Protein AF-M9LV43-F1 (afdb_monomer)

Secondary structure (DSSP, 8-state):
-PPP------PPPPSB-TTSSBPHHHHHHHHHHHHHH-HHHHHH-TT--TTS--TT--PPPP-TT-EE-HHHHHHHHHHHHSSPPPHHHHHHHHHHS-B-TTSPEEHHHHHHHHHHHHHHHHHHHHHHHHHHTB-TTS-B-TTSHHHHTT-------------------------

Solvent-accessible surface area (backbone atoms only — not comparable to full-atom values): 10849 Å² total; per-residue (Å²): 137,82,80,78,81,80,72,81,73,77,74,58,57,60,59,48,43,99,88,67,46,74,16,75,62,39,50,55,42,47,43,38,55,50,44,60,56,15,62,51,38,35,70,76,37,76,84,64,59,53,80,48,67,59,86,81,65,82,73,77,76,74,52,89,83,24,35,33,45,74,71,33,46,21,53,51,28,31,64,61,72,72,39,67,58,54,66,68,61,54,51,49,46,51,74,76,35,48,46,51,99,86,55,27,39,21,57,68,16,53,51,50,52,53,48,56,43,39,74,75,40,47,66,61,49,50,52,40,40,44,61,75,31,32,48,63,72,56,46,69,57,62,69,61,76,80,58,62,77,71,69,67,84,78,80,84,77,85,78,89,80,88,83,83,87,84,84,88,78,83,90,81,85,90,134

pLDDT: mean 78.54, std 21.49, range [35.94, 97.69]

Foldseek 3Di:
DDDDDPPPPPQFDDCADPVLAGDPLNLQLLQLLLCVLFPQNCVVPVVQPSVDLPLPPRRDRDDQSTFADQVSQQVLCCLQVVGGDDVVVLVVLQVPFDADPVSTHGSRRSSVVLSVCCVVPVVSVVSSLVSVQADSHSRRDPDPPVVVVVPDPPPPPDDDDDDDDDDDDDDDDDD

Organism: Pseudozyma antarctica (strain T-34) (NCBI:txid1151754)

Sequence (175 aa):
MSAGDKQHSTVRAALLDDEGDLSLEFEAALVRIFARFSSSYQKRFPDARASGSNASATLARPDAADVWTEAELDAFSTVTNGGALPQESKDEIREFLDTDEEGNLTFSGFCQMYHLQSDNDANETWKDLAQLGFDDSLQYKHQDAQQAESAAPRDEGALASSSQAYKQSGEKGDE

Nearest PDB structures (foldseek):
  5ksz-assembly1_A  TM=7.713E-01  e=4.289E-03  Homo sapiens
  1dtl-assembly1_A  TM=6.409E-01  e=3.360E-01  Gallus gallus
  3fwc-assembly2_E  TM=5.912E-01  e=9.029E-01  Saccharomyces cerevisiae
  2fce-assembly1_A  TM=4.089E-01  e=1.615E+00  Saccharomyces cerevisiae

InterPro domains:
  IPR011992 EF-hand domain pair [SSF47473] (68-120)

Structure (mmCIF, N/CA/C/O backbone):
data_AF-M9LV43-F1
#
_entry.id   AF-M9LV43-F1
#
loop_
_atom_site.group_PDB
_atom_site.id
_atom_site.type_symbol
_atom_site.label_atom_id
_atom_site.label_alt_id
_atom_site.label_comp_id
_atom_site.label_asym_id
_atom_site.label_entity_id
_atom_site.label_seq_id
_atom_site.pdbx_PDB_ins_code
_atom_site.Cartn_x
_atom_site.Cartn_y
_atom_site.Cartn_z
_atom_site.occupancy
_atom_site.B_iso_or_equiv
_atom_site.auth_seq_id
_atom_site.auth_comp_id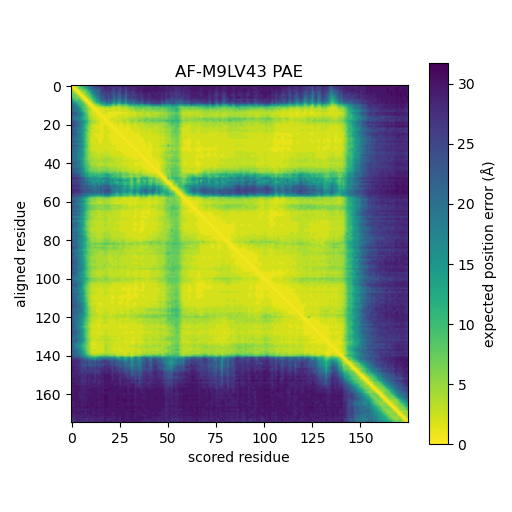
_atom_site.auth_asym_id
_atom_site.auth_atom_id
_atom_site.pdbx_PDB_model_num
ATOM 1 N N . MET A 1 1 ? 36.182 -31.805 -13.710 1.00 41.91 1 MET A N 1
ATOM 2 C CA . MET A 1 1 ? 35.829 -30.401 -14.004 1.00 41.91 1 MET A CA 1
ATOM 3 C C . MET A 1 1 ? 34.314 -30.359 -14.110 1.00 41.91 1 MET A C 1
ATOM 5 O O . MET A 1 1 ? 33.790 -30.636 -15.178 1.00 41.91 1 MET A O 1
ATOM 9 N N . SER A 1 2 ? 33.613 -30.187 -12.987 1.00 47.88 2 SER A N 1
ATOM 10 C CA . SER A 1 2 ? 32.145 -30.152 -12.991 1.00 47.88 2 SER A CA 1
ATOM 11 C C . SER A 1 2 ? 31.686 -28.757 -13.390 1.00 47.88 2 SER A C 1
ATOM 13 O O . SER A 1 2 ? 32.189 -27.767 -12.862 1.00 47.88 2 SER A O 1
ATOM 15 N N . ALA A 1 3 ? 30.804 -28.716 -14.385 1.00 45.56 3 ALA A N 1
ATOM 16 C CA . ALA A 1 3 ? 30.243 -27.514 -14.970 1.00 45.56 3 ALA A CA 1
ATOM 17 C C . ALA A 1 3 ? 29.544 -26.667 -13.901 1.00 45.56 3 ALA A C 1
ATOM 19 O O . ALA A 1 3 ? 28.789 -27.191 -13.086 1.00 45.56 3 ALA A O 1
ATOM 20 N N . GLY A 1 4 ? 29.841 -25.367 -13.915 1.00 41.53 4 GLY A N 1
ATOM 21 C CA . GLY A 1 4 ? 29.228 -24.383 -13.040 1.00 41.53 4 GLY A CA 1
ATOM 22 C C . GLY A 1 4 ? 27.726 -24.302 -13.275 1.00 41.53 4 GLY A C 1
ATOM 23 O O . GLY A 1 4 ? 27.267 -24.118 -14.404 1.00 41.53 4 GLY A O 1
ATOM 24 N N . ASP A 1 5 ? 26.999 -24.439 -12.176 1.00 44.00 5 ASP A N 1
ATOM 25 C CA . ASP A 1 5 ? 25.594 -24.106 -12.024 1.00 44.00 5 ASP A CA 1
ATOM 26 C C . ASP A 1 5 ? 25.392 -22.650 -12.480 1.00 44.00 5 ASP A C 1
ATOM 28 O O . ASP A 1 5 ? 25.869 -21.707 -11.845 1.00 44.00 5 ASP A O 1
ATOM 32 N N . LYS A 1 6 ? 24.755 -22.446 -13.638 1.00 45.00 6 LYS A N 1
ATOM 33 C CA . LYS A 1 6 ? 24.275 -21.121 -14.043 1.00 45.00 6 LYS A CA 1
ATOM 34 C C . LYS A 1 6 ? 23.052 -20.802 -13.191 1.00 45.00 6 LYS A C 1
ATOM 36 O O . LYS A 1 6 ? 21.923 -20.952 -13.651 1.00 45.00 6 LYS A O 1
ATOM 41 N N . GLN A 1 7 ? 23.278 -20.351 -11.963 1.00 43.31 7 GLN A N 1
ATOM 42 C CA . GLN A 1 7 ? 22.247 -19.641 -11.224 1.00 43.31 7 GLN A CA 1
ATOM 43 C C . GLN A 1 7 ? 21.935 -18.363 -12.006 1.00 43.31 7 GLN A C 1
ATOM 45 O O . GLN A 1 7 ? 22.717 -17.413 -12.024 1.00 43.31 7 GLN A O 1
ATOM 50 N N . HIS A 1 8 ? 20.805 -18.358 -12.712 1.00 43.16 8 HIS A N 1
ATOM 51 C CA . HIS A 1 8 ? 20.146 -17.122 -13.104 1.00 43.16 8 HIS A CA 1
ATOM 52 C C . HIS A 1 8 ? 19.713 -16.443 -11.804 1.00 43.16 8 HIS A C 1
ATOM 54 O O . HIS A 1 8 ? 18.621 -16.681 -11.301 1.00 43.16 8 HIS A O 1
ATOM 60 N N . SER A 1 9 ? 20.621 -15.671 -11.210 1.00 50.34 9 SER A N 1
ATOM 61 C CA . SER A 1 9 ? 20.301 -14.793 -10.095 1.00 50.34 9 SER A CA 1
ATOM 62 C C . SER A 1 9 ? 19.450 -13.672 -10.680 1.00 50.34 9 SER A C 1
ATOM 64 O O . SER A 1 9 ? 19.983 -12.691 -11.195 1.00 50.34 9 SER A O 1
ATOM 66 N N . THR A 1 10 ? 18.132 -13.866 -10.715 1.00 60.41 10 THR A N 1
ATOM 67 C CA . THR A 1 10 ? 17.194 -12.791 -11.029 1.00 60.41 10 THR A CA 1
ATOM 68 C C . THR A 1 10 ? 17.432 -11.705 -9.989 1.00 60.41 10 THR A C 1
ATOM 70 O O . THR A 1 10 ? 17.257 -11.931 -8.793 1.00 60.41 10 THR A O 1
ATOM 73 N N . VAL A 1 11 ? 17.945 -10.560 -10.428 1.00 79.69 11 VAL A N 1
ATOM 74 C CA . VAL A 1 11 ? 18.126 -9.404 -9.552 1.00 79.69 11 VAL A CA 1
ATOM 75 C C . VAL A 1 11 ? 16.728 -8.895 -9.228 1.00 79.69 11 VAL A C 1
ATOM 77 O O . VAL A 1 11 ? 15.974 -8.574 -10.147 1.00 79.69 11 VAL A O 1
ATOM 80 N N . ARG A 1 12 ? 16.373 -8.883 -7.941 1.00 87.12 12 ARG A N 1
ATOM 81 C CA . ARG A 1 12 ? 15.119 -8.281 -7.484 1.00 87.12 12 ARG A CA 1
ATOM 82 C C . ARG A 1 12 ? 15.114 -6.796 -7.825 1.00 87.12 12 ARG A C 1
ATOM 84 O O . ARG A 1 12 ? 16.157 -6.148 -7.723 1.00 87.12 12 ARG A O 1
ATOM 91 N N . ALA A 1 13 ? 13.955 -6.274 -8.212 1.00 89.19 13 ALA A N 1
ATOM 92 C CA . ALA A 1 13 ? 13.763 -4.840 -8.372 1.00 89.19 13 ALA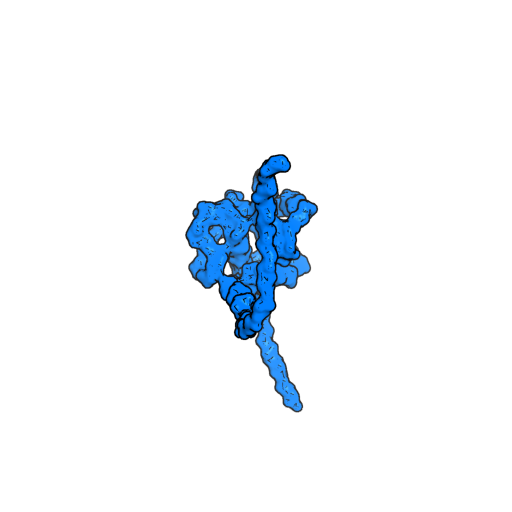 A CA 1
ATOM 93 C C . ALA A 1 13 ? 14.127 -4.108 -7.069 1.00 89.19 13 ALA A C 1
ATOM 95 O O . ALA A 1 13 ? 14.083 -4.675 -5.976 1.00 89.19 13 ALA A O 1
ATOM 96 N N . ALA A 1 14 ? 14.521 -2.846 -7.168 1.00 91.62 14 ALA A N 1
ATOM 97 C CA . ALA A 1 14 ? 14.818 -2.064 -5.980 1.00 91.62 14 ALA A CA 1
ATOM 98 C C . ALA A 1 14 ? 13.501 -1.643 -5.308 1.00 91.62 14 ALA A C 1
ATOM 100 O O . ALA A 1 14 ? 12.606 -1.127 -5.978 1.00 91.62 14 ALA A O 1
ATOM 101 N N . LEU A 1 15 ? 13.361 -1.880 -4.000 1.00 93.81 15 LEU A N 1
ATOM 102 C CA . LEU A 1 15 ? 12.225 -1.361 -3.226 1.00 93.81 15 LEU A CA 1
ATOM 103 C C . LEU A 1 15 ? 12.424 0.124 -2.918 1.00 93.81 15 LEU A C 1
ATOM 105 O O . LEU A 1 15 ? 11.498 0.916 -3.067 1.00 93.81 15 LEU A O 1
ATOM 109 N N . LEU A 1 16 ? 13.651 0.487 -2.545 1.00 95.00 16 LEU A N 1
ATOM 110 C CA . LEU A 1 16 ? 14.075 1.860 -2.313 1.00 95.00 16 LEU A CA 1
ATOM 111 C C . LEU A 1 16 ? 15.068 2.287 -3.398 1.00 95.00 16 LEU A C 1
ATOM 113 O O . LEU A 1 16 ? 15.808 1.445 -3.914 1.00 95.00 16 LEU A O 1
ATOM 117 N N . ASP A 1 17 ? 15.062 3.561 -3.764 1.00 92.69 17 ASP A N 1
ATOM 118 C CA . ASP A 1 17 ? 16.024 4.148 -4.692 1.00 92.69 17 ASP A CA 1
ATOM 119 C C . ASP A 1 17 ? 17.355 4.514 -4.004 1.00 92.69 17 ASP A C 1
ATOM 121 O O . ASP A 1 17 ? 17.576 4.228 -2.826 1.00 92.69 17 ASP A O 1
ATOM 125 N N . ASP A 1 18 ? 18.278 5.116 -4.759 1.00 92.12 18 ASP A N 1
ATOM 126 C CA . ASP A 1 18 ? 19.602 5.505 -4.258 1.00 92.12 18 ASP A CA 1
ATOM 127 C C . ASP A 1 18 ? 19.554 6.608 -3.177 1.00 92.12 18 ASP A C 1
ATOM 129 O O . ASP A 1 18 ? 20.542 6.811 -2.467 1.00 92.12 18 ASP A O 1
ATOM 133 N N . GLU A 1 19 ? 18.433 7.324 -3.050 1.00 92.44 19 GLU A N 1
ATOM 134 C CA . GLU A 1 19 ? 18.194 8.350 -2.027 1.00 92.44 19 GLU A CA 1
ATOM 135 C C . GLU A 1 19 ? 17.526 7.757 -0.773 1.00 92.44 19 GLU A C 1
ATOM 137 O O . GLU A 1 19 ? 17.499 8.396 0.281 1.00 92.44 19 GLU A O 1
ATOM 142 N N . GLY A 1 20 ? 17.080 6.499 -0.857 1.00 90.06 20 GLY A N 1
ATOM 143 C CA . GLY A 1 20 ? 16.360 5.793 0.193 1.00 90.06 20 GLY A CA 1
ATOM 144 C C . GLY A 1 20 ? 14.850 6.012 0.137 1.00 90.06 20 GLY A C 1
ATOM 145 O O . GLY A 1 20 ? 14.161 5.577 1.054 1.00 90.06 20 GLY A O 1
ATOM 146 N N . ASP A 1 21 ? 14.322 6.654 -0.906 1.00 93.69 21 ASP A N 1
ATOM 147 C CA . ASP A 1 21 ? 12.887 6.839 -1.129 1.00 93.69 21 ASP A CA 1
ATOM 148 C C . ASP A 1 21 ? 12.274 5.619 -1.833 1.00 93.69 21 ASP A C 1
ATOM 150 O O . ASP A 1 21 ? 12.979 4.764 -2.365 1.00 93.69 21 ASP A O 1
ATOM 154 N N . LEU A 1 22 ? 10.942 5.490 -1.835 1.00 93.25 22 LEU A N 1
ATOM 155 C CA . LEU A 1 22 ? 10.269 4.395 -2.548 1.00 93.25 22 LEU A CA 1
ATOM 156 C C . LEU A 1 22 ? 10.570 4.466 -4.050 1.00 93.25 22 LEU A C 1
ATOM 158 O O . LEU A 1 22 ? 10.329 5.488 -4.693 1.00 93.25 22 LEU A O 1
ATOM 162 N N . SER A 1 23 ? 11.001 3.350 -4.637 1.00 94.00 23 SER A N 1
ATOM 163 C CA . SER A 1 23 ? 11.193 3.290 -6.084 1.00 94.00 23 SER A CA 1
ATOM 164 C C . SER A 1 23 ? 9.858 3.459 -6.821 1.00 94.00 23 SER A C 1
ATOM 166 O O . SER A 1 23 ? 8.799 3.046 -6.341 1.00 94.00 23 SER A O 1
ATOM 168 N N . LEU A 1 24 ? 9.897 4.015 -8.036 1.00 91.62 24 LEU A N 1
ATOM 169 C CA . LEU A 1 24 ? 8.691 4.217 -8.854 1.00 91.62 24 LEU A CA 1
ATOM 170 C C . LEU A 1 24 ? 7.942 2.905 -9.137 1.00 91.62 24 LEU A C 1
ATOM 172 O O . LEU A 1 24 ? 6.711 2.878 -9.193 1.00 91.62 24 LEU A O 1
ATOM 176 N N . GLU A 1 25 ? 8.681 1.812 -9.328 1.00 92.00 25 GLU A N 1
ATOM 177 C CA . GLU A 1 25 ? 8.104 0.486 -9.552 1.00 92.00 25 GLU A CA 1
ATOM 178 C C . GLU A 1 25 ? 7.419 -0.033 -8.286 1.00 92.00 25 GLU A C 1
ATOM 180 O O . GLU A 1 25 ? 6.339 -0.626 -8.364 1.00 92.00 25 GLU A O 1
ATOM 185 N N . PHE A 1 26 ? 8.009 0.230 -7.116 1.00 94.19 26 PHE A N 1
ATOM 186 C CA . PHE A 1 26 ? 7.437 -0.188 -5.848 1.00 94.19 26 PHE A CA 1
ATOM 187 C C . PHE A 1 26 ? 6.218 0.654 -5.474 1.00 94.19 26 PHE A C 1
ATOM 189 O O . PHE A 1 26 ? 5.184 0.076 -5.148 1.00 94.19 26 PHE A O 1
ATOM 196 N N . GLU A 1 27 ? 6.252 1.981 -5.639 1.00 94.38 27 GLU A N 1
ATOM 197 C CA . GLU A 1 27 ? 5.065 2.827 -5.443 1.00 94.38 27 GLU A CA 1
ATOM 198 C C . GLU A 1 27 ? 3.911 2.371 -6.355 1.00 94.38 27 GLU A C 1
ATOM 200 O O . GLU A 1 27 ? 2.771 2.253 -5.904 1.00 94.38 27 GLU A O 1
ATOM 205 N N . ALA A 1 28 ? 4.184 2.018 -7.617 1.00 92.31 28 ALA A N 1
ATOM 206 C CA . ALA A 1 28 ? 3.163 1.485 -8.521 1.00 92.31 28 ALA A CA 1
ATOM 207 C C . ALA A 1 28 ? 2.576 0.140 -8.043 1.00 92.31 28 ALA A C 1
ATOM 209 O O . ALA A 1 28 ? 1.370 -0.102 -8.188 1.00 92.31 28 ALA A O 1
ATOM 210 N N . ALA A 1 29 ? 3.398 -0.734 -7.454 1.00 93.31 29 ALA A N 1
ATOM 211 C CA . ALA A 1 29 ? 2.926 -1.959 -6.814 1.00 93.31 29 ALA A CA 1
ATOM 212 C C . ALA A 1 29 ? 2.053 -1.650 -5.584 1.00 93.31 29 ALA A C 1
ATOM 214 O O . ALA A 1 29 ? 0.963 -2.216 -5.454 1.00 93.31 29 ALA A O 1
ATOM 215 N N . LEU A 1 30 ? 2.467 -0.697 -4.743 1.00 94.94 30 LEU A N 1
ATOM 216 C CA . LEU A 1 30 ? 1.713 -0.243 -3.574 1.00 94.94 30 LEU A CA 1
ATOM 217 C C . LEU A 1 30 ? 0.364 0.368 -3.959 1.00 94.94 30 LEU A C 1
ATOM 219 O O . LEU A 1 30 ? -0.637 0.036 -3.332 1.00 94.94 30 LEU A O 1
ATOM 223 N N . VAL A 1 31 ? 0.284 1.166 -5.031 1.00 93.94 31 VAL A N 1
ATOM 224 C CA . VAL A 1 31 ? -0.996 1.668 -5.567 1.00 93.94 31 VAL A CA 1
ATOM 225 C C . VAL A 1 31 ? -1.942 0.508 -5.883 1.00 93.94 31 VAL A C 1
ATOM 227 O O . VAL A 1 31 ? -3.121 0.552 -5.528 1.00 93.94 31 VAL A O 1
ATOM 230 N N . ARG A 1 32 ? -1.442 -0.553 -6.530 1.00 92.44 32 ARG A N 1
ATOM 231 C CA . ARG A 1 32 ? -2.260 -1.730 -6.857 1.00 92.44 32 ARG A CA 1
ATOM 232 C C . ARG A 1 32 ? -2.726 -2.470 -5.610 1.00 92.44 32 ARG A C 1
ATOM 234 O O . ARG A 1 32 ? -3.882 -2.891 -5.568 1.00 92.44 32 ARG A O 1
ATOM 241 N N . ILE A 1 33 ? -1.857 -2.631 -4.616 1.00 93.56 33 ILE A N 1
ATOM 242 C CA . ILE A 1 33 ? -2.217 -3.267 -3.345 1.00 93.56 33 ILE A CA 1
ATOM 243 C C . ILE A 1 33 ? -3.276 -2.424 -2.636 1.00 93.56 33 ILE A C 1
ATOM 245 O O . ILE A 1 33 ? -4.337 -2.942 -2.302 1.00 93.56 33 ILE A O 1
ATOM 249 N N . PHE A 1 34 ? -3.050 -1.119 -2.505 1.00 95.12 34 PHE A N 1
ATOM 250 C CA . PHE A 1 34 ? -3.978 -0.196 -1.865 1.00 95.12 34 PHE A CA 1
ATOM 251 C C . PHE A 1 34 ? -5.369 -0.235 -2.511 1.00 95.12 34 PHE A C 1
ATOM 253 O O . PHE A 1 34 ? -6.374 -0.465 -1.835 1.00 95.12 34 PHE A O 1
ATOM 260 N N . ALA A 1 35 ? -5.421 -0.112 -3.839 1.00 93.12 35 ALA A N 1
ATOM 261 C CA . ALA A 1 35 ? -6.651 -0.171 -4.626 1.00 93.12 35 ALA A CA 1
ATOM 262 C C . ALA A 1 35 ? -7.398 -1.513 -4.501 1.00 93.12 35 ALA A C 1
ATOM 264 O O . ALA A 1 35 ? -8.623 -1.568 -4.634 1.00 93.12 35 ALA A O 1
ATOM 265 N N . ARG A 1 36 ? -6.679 -2.616 -4.255 1.00 91.44 36 ARG A N 1
ATOM 266 C CA . ARG A 1 36 ? -7.276 -3.950 -4.109 1.00 91.44 36 ARG A CA 1
ATOM 267 C C . ARG A 1 36 ? -8.124 -4.080 -2.845 1.00 91.44 36 ARG A C 1
ATOM 269 O O . ARG A 1 36 ? -9.096 -4.830 -2.880 1.00 91.44 36 ARG A O 1
ATOM 276 N N . PHE A 1 37 ? -7.774 -3.386 -1.768 1.00 93.44 37 PHE A N 1
ATOM 277 C CA . PHE A 1 37 ? -8.483 -3.499 -0.489 1.00 93.44 37 PHE A CA 1
ATOM 278 C C . PHE A 1 37 ? -9.322 -2.263 -0.150 1.00 93.44 37 PHE A C 1
ATOM 280 O O . PHE A 1 37 ? -10.304 -2.403 0.565 1.00 93.44 37 PHE A O 1
ATOM 287 N N . SER A 1 38 ? -8.999 -1.086 -0.694 1.00 94.94 38 SER A N 1
ATOM 288 C CA . SER A 1 38 ? -9.734 0.151 -0.407 1.00 94.94 38 SER A CA 1
ATOM 289 C C . SER A 1 38 ? -11.091 0.194 -1.119 1.00 94.94 38 SER A C 1
ATOM 291 O O . SER A 1 38 ? -11.181 0.366 -2.339 1.00 94.94 38 SER A O 1
ATOM 293 N N . SER A 1 39 ? -12.172 0.099 -0.351 1.00 93.75 39 SER A N 1
ATOM 294 C CA . SER A 1 39 ? -13.548 0.209 -0.841 1.00 93.75 39 SER A CA 1
ATOM 295 C C . SER A 1 39 ? -13.863 1.621 -1.336 1.00 93.75 39 SER A C 1
ATOM 297 O O . SER A 1 39 ? -14.615 1.784 -2.299 1.00 93.75 39 SER A O 1
ATOM 299 N N . SER A 1 40 ? -13.287 2.652 -0.706 1.00 93.31 40 SER A N 1
ATOM 300 C CA . SER A 1 40 ? -13.406 4.050 -1.144 1.00 93.31 40 SER A CA 1
ATOM 301 C C . SER A 1 40 ? -12.788 4.241 -2.531 1.00 93.31 40 SER A C 1
ATOM 303 O O . SER A 1 40 ? -13.474 4.741 -3.431 1.00 93.31 40 SER A O 1
ATOM 305 N N . TYR A 1 41 ? -11.586 3.699 -2.756 1.00 93.19 41 TYR A N 1
ATOM 306 C CA . TYR A 1 41 ? -10.957 3.687 -4.077 1.00 93.19 41 TYR A CA 1
ATOM 307 C C . TYR A 1 41 ? -11.804 2.937 -5.111 1.00 93.19 41 TYR A C 1
ATOM 309 O O . TYR A 1 41 ? -12.081 3.457 -6.192 1.00 93.19 41 TYR A O 1
ATOM 317 N N . GLN A 1 42 ? -12.268 1.726 -4.790 1.00 91.25 42 GLN A N 1
ATOM 318 C CA . GLN A 1 42 ? -13.073 0.905 -5.707 1.00 91.25 42 GLN A CA 1
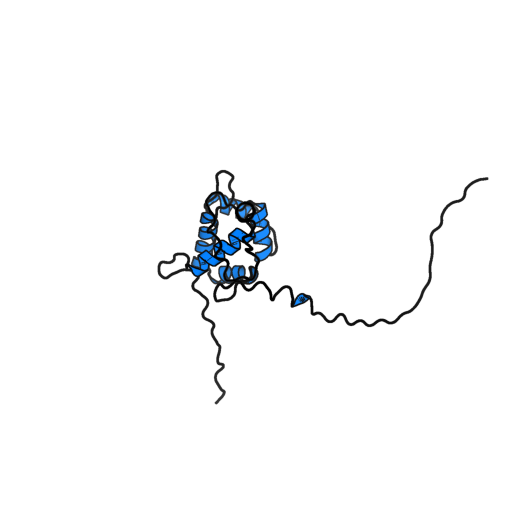ATOM 319 C C . GLN A 1 42 ? -14.394 1.570 -6.086 1.00 91.25 42 GLN A C 1
ATOM 321 O O . GLN A 1 42 ? -14.841 1.477 -7.228 1.00 91.25 42 GLN A O 1
ATOM 326 N N . LYS A 1 43 ? -15.020 2.280 -5.145 1.00 91.69 43 LYS A N 1
ATOM 327 C CA . LYS A 1 43 ? -16.234 3.054 -5.407 1.00 91.69 43 LYS A CA 1
ATOM 328 C C . LYS A 1 43 ? -15.972 4.205 -6.378 1.00 91.69 43 LYS A C 1
ATOM 330 O O . LYS A 1 43 ? -16.840 4.526 -7.189 1.00 91.69 43 LYS A O 1
ATOM 335 N N . ARG A 1 44 ? -14.799 4.831 -6.286 1.00 89.94 44 ARG A N 1
ATOM 336 C CA . ARG A 1 44 ? -14.383 5.945 -7.145 1.00 89.94 44 ARG A CA 1
ATOM 337 C C . ARG A 1 44 ? -13.933 5.477 -8.529 1.00 89.94 44 ARG A C 1
ATOM 339 O O . ARG A 1 44 ? -14.215 6.150 -9.518 1.00 89.94 44 ARG A O 1
ATOM 346 N N . PHE A 1 45 ? -13.310 4.303 -8.600 1.00 87.31 45 PHE A N 1
ATOM 347 C CA . PHE A 1 45 ? -12.830 3.673 -9.828 1.00 87.31 45 PHE A CA 1
ATOM 348 C C . PHE A 1 45 ? -13.400 2.253 -10.005 1.00 87.31 45 PHE A C 1
ATOM 350 O O . PHE A 1 45 ? -12.653 1.275 -9.944 1.00 87.31 45 PHE A O 1
ATOM 357 N N . PRO A 1 46 ? -14.707 2.103 -10.280 1.00 79.88 46 PRO A N 1
ATOM 358 C CA . PRO A 1 46 ? -15.350 0.787 -10.382 1.00 79.88 46 PRO A CA 1
ATOM 359 C C . PRO A 1 46 ? -14.798 -0.081 -11.526 1.00 79.88 46 PRO A C 1
ATOM 361 O O . PRO A 1 46 ? -14.835 -1.308 -11.450 1.00 79.88 46 PRO A O 1
ATOM 364 N N . ASP A 1 47 ? -14.252 0.541 -12.574 1.00 74.75 47 ASP A N 1
ATOM 365 C CA . ASP A 1 47 ? -13.636 -0.146 -13.715 1.00 74.75 47 ASP A CA 1
ATOM 366 C C . ASP A 1 47 ? -12.145 -0.478 -13.502 1.00 74.75 47 ASP A C 1
ATOM 368 O O . ASP A 1 47 ? -11.545 -1.218 -14.290 1.00 74.75 47 ASP A O 1
ATOM 372 N N . ALA A 1 48 ? -11.522 0.044 -12.437 1.00 70.00 48 ALA A N 1
ATOM 373 C CA . ALA A 1 48 ? -10.125 -0.219 -12.118 1.00 70.00 48 ALA A CA 1
ATOM 374 C C . ALA A 1 48 ? -9.983 -1.615 -11.502 1.00 70.00 48 ALA A C 1
ATOM 376 O O . ALA A 1 48 ? -10.073 -1.823 -10.294 1.00 70.00 48 ALA A O 1
ATOM 377 N N . ARG A 1 49 ? -9.742 -2.616 -12.353 1.00 66.56 49 ARG A N 1
ATOM 378 C CA . ARG A 1 49 ? -9.513 -3.997 -11.910 1.00 66.56 49 ARG A CA 1
ATOM 379 C C . ARG A 1 49 ? -8.116 -4.140 -11.302 1.00 66.56 49 ARG A C 1
ATOM 381 O O . ARG A 1 49 ? -7.211 -4.650 -11.957 1.00 66.56 49 ARG A O 1
ATOM 388 N N . ALA A 1 50 ? -7.956 -3.754 -10.035 1.00 62.78 50 ALA A N 1
ATOM 389 C CA . ALA A 1 50 ? -6.717 -3.958 -9.277 1.00 62.78 50 ALA A CA 1
ATOM 390 C C . ALA A 1 50 ? -6.317 -5.448 -9.171 1.00 62.78 50 ALA A C 1
ATOM 392 O O . ALA A 1 50 ? -5.136 -5.762 -9.050 1.00 62.78 50 ALA A O 1
ATOM 393 N N . SER A 1 51 ? -7.286 -6.366 -9.294 1.00 61.50 51 SER A N 1
ATOM 394 C CA . SER A 1 51 ? -7.080 -7.827 -9.300 1.00 61.50 51 SER A CA 1
ATOM 395 C C . SER A 1 51 ? -6.917 -8.449 -10.697 1.00 61.50 51 SER A C 1
ATOM 397 O O . SER A 1 51 ? -6.827 -9.667 -10.817 1.00 61.50 51 SER A O 1
ATOM 399 N N . GLY A 1 52 ? -6.957 -7.658 -11.776 1.00 57.69 52 GLY A N 1
ATOM 400 C CA . GLY A 1 52 ? -6.876 -8.168 -13.148 1.00 57.69 52 GLY A CA 1
ATOM 401 C C . GLY A 1 52 ? -5.442 -8.241 -13.678 1.00 57.69 52 GLY A C 1
ATOM 402 O O . GLY A 1 52 ? -4.658 -7.321 -13.482 1.00 57.69 52 GLY A O 1
ATOM 403 N N . SER A 1 53 ? -5.123 -9.288 -14.444 1.00 52.72 53 SER A N 1
ATOM 404 C CA . SER A 1 53 ? -3.805 -9.524 -15.067 1.00 52.72 53 SER A CA 1
ATOM 405 C C . SER A 1 53 ? -3.454 -8.558 -16.216 1.00 52.72 53 SER A C 1
ATOM 407 O O . SER A 1 53 ? -2.449 -8.746 -16.899 1.00 52.72 53 SER A O 1
ATOM 409 N N . ASN A 1 54 ? -4.263 -7.519 -16.463 1.00 52.47 54 ASN A N 1
ATOM 410 C CA . ASN A 1 54 ? -3.928 -6.489 -17.444 1.00 52.47 54 ASN A CA 1
ATOM 411 C C . ASN A 1 54 ? -2.834 -5.584 -16.865 1.00 52.47 54 ASN A C 1
ATOM 413 O O . ASN A 1 54 ? -3.110 -4.551 -16.258 1.00 52.47 54 ASN A O 1
ATOM 417 N N . ALA A 1 55 ? -1.582 -5.974 -17.118 1.00 48.34 55 ALA A N 1
ATOM 418 C CA . ALA A 1 55 ? -0.361 -5.238 -16.787 1.00 48.34 55 ALA A CA 1
ATOM 419 C C . ALA A 1 55 ? -0.360 -3.773 -17.279 1.00 48.34 55 ALA A C 1
ATOM 421 O O . ALA A 1 55 ? 0.413 -2.961 -16.787 1.00 48.34 55 ALA A O 1
ATOM 422 N N . SER A 1 56 ? -1.256 -3.425 -18.210 1.00 41.66 56 SER A N 1
ATOM 423 C CA . SER A 1 56 ? -1.371 -2.102 -18.834 1.00 41.66 56 SER A CA 1
ATOM 424 C C . SER A 1 56 ? -2.511 -1.227 -18.288 1.00 41.66 56 SER A C 1
ATOM 426 O O . SER A 1 56 ? -2.837 -0.211 -18.901 1.00 41.66 56 SER A O 1
ATOM 428 N N . ALA A 1 57 ? -3.156 -1.594 -17.180 1.00 54.88 57 ALA A N 1
ATOM 429 C CA . ALA A 1 57 ? -4.013 -0.652 -16.467 1.00 54.88 57 ALA A CA 1
ATOM 430 C C . ALA A 1 57 ? -3.139 0.142 -15.490 1.00 54.88 57 ALA A C 1
ATOM 432 O O . ALA A 1 57 ? -2.884 -0.310 -14.373 1.00 54.88 57 ALA A O 1
ATOM 433 N N . THR A 1 58 ? -2.640 1.300 -15.927 1.00 69.56 58 THR A N 1
ATOM 434 C CA . THR A 1 58 ? -2.079 2.302 -15.015 1.00 69.56 58 THR A CA 1
ATOM 435 C C . THR A 1 58 ? -3.196 2.709 -14.062 1.00 69.56 58 THR A C 1
ATOM 437 O O . THR A 1 58 ? -4.159 3.359 -14.468 1.00 69.56 58 THR A O 1
ATOM 440 N N . LEU A 1 59 ? -3.113 2.251 -12.817 1.00 84.44 59 LEU A N 1
ATOM 441 C CA . LEU A 1 59 ? -4.060 2.637 -11.783 1.00 84.44 59 LEU A CA 1
ATOM 442 C C . LEU A 1 59 ? -3.809 4.099 -11.420 1.00 84.44 59 LEU A C 1
ATOM 444 O O . LEU A 1 59 ? -2.662 4.535 -11.324 1.00 84.44 59 LEU A O 1
ATOM 448 N N . ALA A 1 60 ? -4.886 4.858 -11.234 1.00 89.62 60 ALA A N 1
ATOM 449 C CA . ALA A 1 60 ? -4.767 6.204 -10.704 1.00 89.62 60 ALA A CA 1
ATOM 450 C C . ALA A 1 60 ? -4.211 6.123 -9.280 1.00 89.62 60 ALA A C 1
ATOM 452 O O . ALA A 1 60 ? -4.615 5.250 -8.507 1.00 89.62 60 ALA A O 1
ATOM 453 N N . ARG A 1 61 ? -3.300 7.031 -8.933 1.00 91.94 61 ARG A N 1
ATOM 454 C CA . ARG A 1 61 ? -2.810 7.148 -7.560 1.00 91.94 61 ARG A CA 1
ATOM 455 C C . ARG A 1 61 ? -3.995 7.464 -6.628 1.00 91.94 61 ARG A C 1
ATOM 457 O O . ARG A 1 61 ? -4.790 8.339 -6.987 1.00 91.94 61 ARG A O 1
ATOM 464 N N . PRO A 1 62 ? -4.138 6.780 -5.479 1.00 93.75 62 PRO A N 1
ATOM 465 C CA . PRO A 1 62 ? -5.170 7.108 -4.504 1.00 93.75 62 PRO A CA 1
ATOM 466 C C . PRO A 1 62 ? -5.011 8.551 -4.006 1.00 93.75 62 PRO A C 1
ATOM 468 O O . PRO A 1 62 ? -3.888 9.059 -3.915 1.00 93.75 62 PRO A O 1
ATOM 471 N N . ASP A 1 63 ? -6.127 9.219 -3.721 1.00 92.25 63 ASP A N 1
ATOM 472 C CA . ASP A 1 63 ? -6.117 10.545 -3.094 1.00 92.25 63 ASP A CA 1
ATOM 473 C C . ASP A 1 63 ? -6.420 10.461 -1.594 1.00 92.25 63 ASP A C 1
ATOM 475 O O . ASP A 1 63 ? -6.630 9.376 -1.063 1.00 92.25 63 ASP A O 1
ATOM 479 N N . ALA A 1 64 ? -6.413 11.601 -0.901 1.00 89.12 64 ALA A N 1
ATOM 480 C CA . ALA A 1 64 ? -6.604 11.665 0.547 1.00 89.12 64 ALA A CA 1
ATOM 481 C C . ALA A 1 64 ? -7.959 11.111 1.038 1.00 89.12 64 ALA A C 1
ATOM 483 O O . ALA A 1 64 ? -8.069 10.748 2.202 1.00 89.12 64 ALA A O 1
ATOM 484 N N . ALA A 1 65 ? -8.980 11.042 0.180 1.00 91.50 65 ALA A N 1
ATOM 485 C CA . ALA A 1 65 ? -10.275 10.440 0.492 1.00 91.50 65 ALA A CA 1
ATOM 486 C C . ALA A 1 65 ? -10.294 8.908 0.333 1.00 91.50 65 ALA A C 1
ATOM 488 O O . ALA A 1 65 ? -11.256 8.263 0.758 1.00 91.50 65 ALA A O 1
ATOM 489 N N . ASP A 1 66 ? -9.273 8.320 -0.298 1.00 95.56 66 ASP A N 1
ATOM 490 C CA . ASP A 1 66 ? -9.132 6.873 -0.376 1.00 95.56 66 ASP A CA 1
ATOM 491 C C . ASP A 1 66 ? -8.320 6.385 0.828 1.00 95.56 66 ASP A C 1
ATOM 493 O O . ASP A 1 66 ? -7.145 6.716 1.003 1.00 95.56 66 ASP A O 1
ATOM 497 N N . VAL A 1 67 ? -8.965 5.572 1.654 1.00 96.75 67 VAL A N 1
ATOM 498 C CA . VAL A 1 67 ? -8.440 5.102 2.940 1.00 96.75 67 VAL A CA 1
ATOM 499 C C . VAL A 1 67 ? -8.665 3.603 3.104 1.00 96.75 67 VAL A C 1
ATOM 501 O O . VAL A 1 67 ? -9.465 3.003 2.374 1.00 96.75 67 VAL A O 1
ATOM 504 N N . TRP A 1 68 ? -7.947 3.012 4.055 1.00 97.12 68 TRP A N 1
ATOM 505 C CA . TRP A 1 68 ? -8.183 1.681 4.598 1.00 97.12 68 TRP A CA 1
ATOM 506 C C . TRP A 1 68 ? -8.745 1.782 6.013 1.00 97.12 68 TRP A C 1
ATOM 508 O O . TRP A 1 68 ? -8.091 2.251 6.943 1.00 97.12 68 TRP A O 1
ATOM 518 N N . THR A 1 69 ? -9.960 1.288 6.167 1.00 96.56 69 THR A N 1
ATOM 519 C CA . THR A 1 69 ? -10.618 1.040 7.447 1.00 96.56 69 THR A CA 1
ATOM 520 C C . THR A 1 69 ? -9.981 -0.143 8.179 1.00 96.56 69 THR A C 1
ATOM 522 O O . THR A 1 69 ? -9.252 -0.947 7.595 1.00 96.56 69 THR A O 1
ATOM 525 N N . GLU A 1 70 ? -10.316 -0.325 9.459 1.00 95.62 70 GLU A N 1
ATOM 526 C CA . GLU A 1 70 ? -9.852 -1.486 10.238 1.00 95.62 70 GLU A CA 1
ATOM 527 C C . GLU A 1 70 ? -10.219 -2.827 9.590 1.00 95.62 70 GLU A C 1
ATOM 529 O O . GLU A 1 70 ? -9.423 -3.762 9.622 1.00 95.62 70 GLU A O 1
ATOM 534 N N . ALA A 1 71 ? -11.396 -2.918 8.965 1.00 96.00 71 ALA A N 1
ATOM 535 C CA . ALA A 1 71 ? -11.832 -4.132 8.280 1.00 96.00 71 ALA A CA 1
ATOM 536 C C . ALA A 1 71 ? -10.983 -4.435 7.032 1.00 96.00 71 ALA A C 1
ATOM 538 O O . ALA A 1 71 ? -10.756 -5.596 6.692 1.00 96.00 71 ALA A O 1
ATOM 539 N N . GLU A 1 72 ? -10.501 -3.400 6.348 1.00 96.12 72 GLU A N 1
ATOM 540 C CA . GLU A 1 72 ? -9.652 -3.536 5.161 1.00 96.12 72 GLU A CA 1
ATOM 541 C C . GLU A 1 72 ? -8.209 -3.863 5.554 1.00 96.12 72 GLU A C 1
ATOM 543 O O . GLU A 1 72 ? -7.585 -4.708 4.911 1.00 96.12 72 GLU A O 1
ATOM 548 N N . LEU A 1 73 ? -7.724 -3.301 6.668 1.00 95.12 73 LEU A N 1
ATOM 549 C CA . LEU A 1 73 ? -6.474 -3.716 7.312 1.00 95.12 73 LEU A CA 1
ATOM 550 C C . LEU A 1 73 ? -6.511 -5.194 7.720 1.00 95.12 73 LEU A C 1
ATOM 552 O O . LEU A 1 73 ? -5.554 -5.925 7.470 1.00 95.12 73 LEU A O 1
ATOM 556 N N . ASP A 1 74 ? -7.625 -5.662 8.287 1.00 95.25 74 ASP A N 1
ATOM 557 C CA . ASP A 1 74 ? -7.809 -7.076 8.631 1.00 95.25 74 ASP A CA 1
ATOM 558 C C . ASP A 1 74 ? -7.814 -7.975 7.394 1.00 95.25 74 ASP A C 1
ATOM 560 O O . ASP A 1 74 ? -7.205 -9.048 7.401 1.00 95.25 74 ASP A O 1
ATOM 564 N N . ALA A 1 75 ? -8.474 -7.543 6.317 1.00 94.12 75 ALA A N 1
ATOM 565 C CA . ALA A 1 75 ? -8.491 -8.276 5.056 1.00 94.12 75 ALA A CA 1
ATOM 566 C C . ALA A 1 75 ? -7.088 -8.366 4.436 1.00 94.12 75 ALA A C 1
ATOM 568 O O . ALA A 1 75 ? -6.698 -9.433 3.961 1.00 94.12 75 ALA A O 1
ATOM 569 N N . PHE A 1 76 ? -6.321 -7.274 4.476 1.00 93.31 76 PHE A N 1
ATOM 570 C CA . PHE A 1 76 ? -4.927 -7.250 4.044 1.00 93.31 76 PHE A CA 1
ATOM 571 C C . PHE A 1 76 ? -4.060 -8.188 4.893 1.00 93.31 76 PHE A C 1
ATOM 573 O O . PHE A 1 76 ? -3.405 -9.073 4.342 1.00 93.31 76 PHE A O 1
ATOM 580 N N . SER A 1 77 ? -4.114 -8.055 6.221 1.00 93.38 77 SER A N 1
ATOM 581 C CA . SER A 1 77 ? -3.339 -8.883 7.153 1.00 93.38 77 SER A CA 1
ATOM 582 C C . SER A 1 77 ? -3.680 -10.367 7.012 1.00 93.38 77 SER A C 1
ATOM 584 O O . SER A 1 77 ? -2.798 -11.221 7.038 1.00 93.38 77 SER A O 1
ATOM 586 N N . THR A 1 78 ? -4.942 -10.697 6.728 1.00 92.50 78 THR A N 1
ATOM 587 C CA . THR A 1 78 ? -5.351 -12.087 6.493 1.00 92.50 78 THR A CA 1
ATOM 588 C C . THR A 1 78 ? -4.670 -12.674 5.260 1.00 92.50 78 THR A C 1
ATOM 590 O O . THR A 1 78 ? -4.325 -13.854 5.254 1.00 92.50 78 THR A O 1
ATOM 593 N N . VAL A 1 79 ? -4.448 -11.863 4.224 1.00 90.38 79 VAL A N 1
ATOM 594 C CA . VAL A 1 79 ? -3.782 -12.304 2.995 1.00 90.38 79 VAL A CA 1
ATOM 595 C C . VAL A 1 79 ? -2.277 -1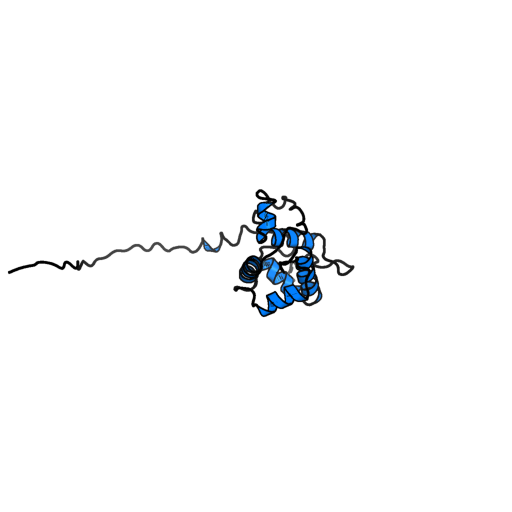2.471 3.186 1.00 90.38 79 VAL A C 1
ATOM 597 O O . VAL A 1 79 ? -1.737 -13.387 2.583 1.00 90.38 79 VAL A O 1
ATOM 600 N N . THR A 1 80 ? -1.618 -11.626 3.986 1.00 89.62 80 THR A N 1
ATOM 601 C CA . THR A 1 80 ? -0.147 -11.616 4.148 1.00 89.62 80 THR A CA 1
ATOM 602 C C . THR A 1 80 ? 0.358 -12.429 5.346 1.00 89.62 80 THR A C 1
ATOM 604 O O . THR A 1 80 ? 1.433 -13.026 5.314 1.00 89.62 80 THR A O 1
ATOM 607 N N . ASN A 1 81 ? -0.431 -12.479 6.417 1.00 89.38 81 ASN A N 1
ATOM 608 C CA . ASN A 1 81 ? -0.068 -13.072 7.705 1.00 89.38 81 ASN A CA 1
ATOM 609 C C . ASN A 1 81 ? -0.999 -14.225 8.117 1.00 89.38 81 ASN A C 1
ATOM 611 O O . ASN A 1 81 ? -0.734 -14.918 9.099 1.00 89.38 81 ASN A O 1
ATOM 615 N N . GLY A 1 82 ? -2.086 -14.462 7.375 1.00 90.75 82 GLY A N 1
ATOM 616 C CA . GLY A 1 82 ? -3.019 -15.565 7.628 1.00 90.75 82 GLY A CA 1
ATOM 617 C C . GLY A 1 82 ? -4.051 -15.305 8.732 1.00 90.75 82 GLY A C 1
ATOM 618 O O . GLY A 1 82 ? -4.778 -16.227 9.104 1.00 90.75 82 GLY A O 1
ATOM 619 N N . GLY A 1 83 ? -4.146 -14.081 9.257 1.00 92.38 83 GLY A N 1
ATOM 620 C CA . GLY A 1 83 ? -5.138 -13.701 10.265 1.00 92.38 83 GLY A CA 1
ATOM 621 C C . GLY A 1 83 ? -5.444 -12.204 10.280 1.00 92.38 83 GLY A C 1
ATOM 622 O O . GLY A 1 83 ? -4.791 -11.425 9.597 1.00 92.38 83 GLY A O 1
ATOM 623 N N . ALA A 1 84 ? -6.453 -11.809 11.057 1.00 93.75 84 ALA A N 1
ATOM 624 C CA . ALA A 1 84 ? -6.787 -10.400 11.265 1.00 93.75 84 ALA A CA 1
ATOM 625 C C . ALA A 1 84 ? -5.629 -9.648 11.939 1.00 93.75 84 ALA A C 1
ATOM 627 O O . ALA A 1 84 ? -4.872 -10.237 12.718 1.00 93.75 84 ALA A O 1
ATOM 628 N N . LEU A 1 85 ? -5.530 -8.344 11.677 1.00 92.94 85 LEU A N 1
ATOM 629 C CA . LEU A 1 85 ? -4.476 -7.525 12.251 1.00 92.94 85 LEU A CA 1
ATOM 630 C C . LEU A 1 85 ? -4.759 -7.355 13.756 1.00 92.94 85 LEU A C 1
ATOM 632 O O . LEU A 1 85 ? -5.877 -6.978 14.130 1.00 92.94 85 LEU A O 1
ATOM 636 N N . PRO A 1 86 ? -3.796 -7.650 14.646 1.00 94.69 86 PRO A N 1
ATOM 637 C CA . PRO A 1 86 ? -4.007 -7.485 16.077 1.00 94.69 86 PRO A CA 1
ATOM 638 C C . PRO A 1 86 ? -4.280 -6.016 16.415 1.00 94.69 86 PRO A C 1
ATOM 640 O O . PRO A 1 86 ? -3.772 -5.108 15.758 1.00 94.69 86 PRO A O 1
ATOM 643 N N . GLN A 1 87 ? -5.084 -5.790 17.459 1.00 94.81 87 GLN A N 1
ATOM 644 C CA . GLN A 1 87 ? -5.500 -4.439 17.849 1.00 94.81 87 GLN A CA 1
ATOM 645 C C . GLN A 1 87 ? -4.302 -3.534 18.161 1.00 94.81 87 GLN A C 1
ATOM 647 O O . GLN A 1 87 ? -4.288 -2.398 17.715 1.00 94.81 87 GLN A O 1
ATOM 652 N N . GLU A 1 88 ? -3.275 -4.072 18.824 1.00 95.19 88 GLU A N 1
ATOM 653 C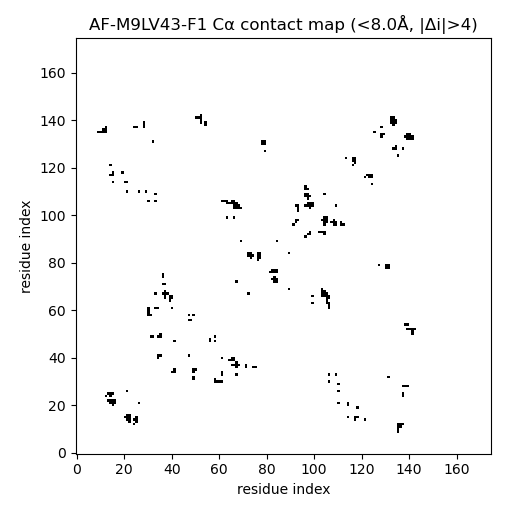 CA . GLU A 1 88 ? -2.036 -3.345 19.132 1.00 95.19 88 GLU A CA 1
ATOM 654 C C . GLU A 1 88 ? -1.399 -2.746 17.868 1.00 95.19 88 GLU A C 1
ATOM 656 O O . GLU A 1 88 ? -1.147 -1.549 17.821 1.00 95.19 88 GLU A O 1
ATOM 661 N N . SER A 1 89 ? -1.277 -3.527 16.791 1.00 93.00 89 SER A N 1
ATOM 662 C CA . SER A 1 89 ? -0.736 -3.025 15.523 1.00 93.00 89 SER A CA 1
ATOM 663 C C . SER A 1 89 ? -1.651 -2.008 14.835 1.00 93.00 89 SER A C 1
ATOM 665 O O . SER A 1 89 ? -1.165 -1.124 14.137 1.00 93.00 89 SER A O 1
ATOM 667 N N . LYS A 1 90 ? -2.975 -2.084 15.027 1.00 93.88 90 LYS A N 1
ATOM 668 C CA . LYS A 1 90 ? -3.903 -1.044 14.538 1.00 93.88 90 LYS A CA 1
ATOM 669 C C . LYS A 1 90 ? -3.722 0.268 15.296 1.00 93.88 90 LYS A C 1
ATOM 671 O O . LYS A 1 90 ? -3.795 1.334 14.690 1.00 93.88 90 LYS A O 1
ATOM 676 N N . ASP A 1 91 ? -3.496 0.189 16.603 1.00 95.12 91 ASP A N 1
ATOM 677 C CA . ASP A 1 91 ? -3.236 1.359 17.437 1.00 95.12 91 ASP A CA 1
ATOM 678 C C . ASP A 1 91 ? -1.884 1.995 17.074 1.00 95.12 91 ASP A C 1
ATOM 680 O O . ASP A 1 91 ? -1.812 3.212 16.917 1.00 95.12 91 ASP A O 1
ATOM 684 N N . GLU A 1 92 ? -0.849 1.190 16.808 1.00 94.50 92 GLU A N 1
ATOM 685 C CA . GLU A 1 92 ? 0.438 1.676 16.289 1.00 94.50 92 GLU A CA 1
ATOM 686 C C . GLU A 1 92 ? 0.287 2.384 14.936 1.00 94.50 92 GLU A C 1
ATOM 688 O O . GLU A 1 92 ? 0.836 3.466 14.735 1.00 94.50 92 GLU A O 1
ATOM 693 N N . ILE A 1 93 ? -0.500 1.817 14.015 1.00 94.00 93 ILE A N 1
ATOM 694 C CA . ILE A 1 93 ? -0.800 2.457 12.728 1.00 94.00 93 ILE A CA 1
ATOM 695 C C . ILE A 1 93 ? -1.426 3.842 12.940 1.00 94.00 93 ILE A C 1
ATOM 697 O O . ILE A 1 93 ? -1.029 4.802 12.285 1.00 94.00 93 ILE A O 1
ATOM 701 N N . ARG A 1 94 ? -2.380 3.966 13.866 1.00 94.00 94 ARG A N 1
ATOM 702 C CA . ARG A 1 94 ? -3.052 5.240 14.166 1.00 94.00 94 ARG A CA 1
ATOM 703 C C . ARG A 1 94 ? -2.139 6.262 14.834 1.00 94.00 94 ARG A C 1
ATOM 705 O O . ARG A 1 94 ? -2.326 7.457 14.630 1.00 94.00 94 ARG A O 1
ATOM 712 N N . GLU A 1 95 ? -1.198 5.805 15.653 1.00 94.56 95 GLU A N 1
ATOM 713 C CA . GLU A 1 95 ? -0.299 6.681 16.406 1.00 94.56 95 GLU A CA 1
ATOM 714 C C . GLU A 1 95 ? 0.882 7.176 15.560 1.00 94.56 95 GLU A C 1
ATOM 716 O O . GLU A 1 95 ? 1.290 8.332 15.694 1.00 94.56 95 GLU A O 1
ATOM 721 N N . PHE A 1 96 ? 1.426 6.321 14.688 1.00 94.12 96 PHE A N 1
ATOM 722 C CA . PHE A 1 96 ? 2.695 6.585 14.005 1.00 94.12 96 PHE A CA 1
ATOM 723 C C . PHE A 1 96 ? 2.582 6.840 12.503 1.00 94.12 96 PHE A C 1
ATOM 725 O O . PHE A 1 96 ? 3.517 7.404 11.933 1.00 94.12 96 PHE A O 1
ATOM 732 N N . LEU A 1 97 ? 1.486 6.438 11.854 1.00 96.5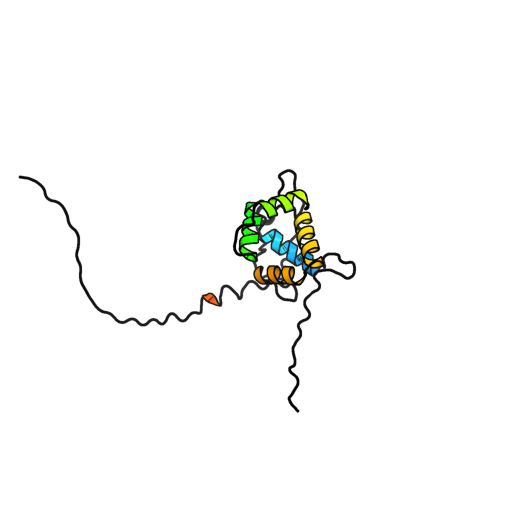6 97 LEU A N 1
ATOM 733 C CA . LEU A 1 97 ? 1.308 6.613 10.413 1.00 96.56 97 LEU A CA 1
ATOM 734 C C . LEU A 1 97 ? 0.272 7.688 10.090 1.00 96.56 97 LEU A C 1
ATOM 736 O O . LEU A 1 97 ? -0.552 8.087 10.912 1.00 96.56 97 LEU A O 1
ATOM 740 N N . ASP A 1 98 ? 0.311 8.146 8.841 1.00 96.75 98 ASP A N 1
ATOM 741 C CA . ASP A 1 98 ? -0.670 9.094 8.326 1.00 96.75 98 ASP A CA 1
ATOM 742 C C . ASP A 1 98 ? -2.052 8.434 8.201 1.00 96.75 98 ASP A C 1
ATOM 744 O O . ASP A 1 98 ? -2.263 7.484 7.435 1.00 96.75 98 ASP A O 1
ATOM 748 N N . THR A 1 99 ? -2.989 8.954 8.987 1.00 96.69 99 THR A N 1
A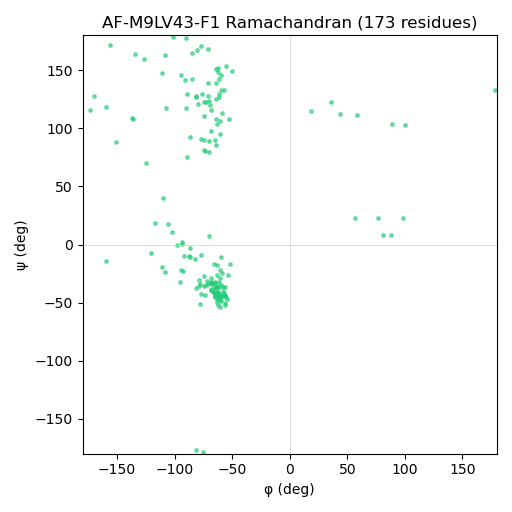TOM 749 C CA . THR A 1 99 ? -4.387 8.531 9.036 1.00 96.69 99 THR A CA 1
ATOM 750 C C . THR A 1 99 ? -5.316 9.726 8.834 1.00 96.69 99 THR A C 1
ATOM 752 O O . THR A 1 99 ? -4.915 10.881 8.994 1.00 96.69 99 THR A O 1
ATOM 755 N N . ASP A 1 100 ? -6.557 9.458 8.433 1.00 95.56 100 ASP A N 1
ATOM 756 C CA . ASP A 1 100 ? -7.597 10.485 8.361 1.00 95.56 100 ASP A CA 1
ATOM 757 C C . ASP A 1 100 ? -8.139 10.868 9.756 1.00 95.56 100 ASP A C 1
ATOM 759 O O . ASP A 1 100 ? -7.709 10.357 10.791 1.00 95.56 100 ASP A O 1
ATOM 763 N N . GLU A 1 101 ? -9.121 11.773 9.796 1.00 93.31 101 GLU A N 1
ATOM 764 C CA . GLU A 1 101 ? -9.752 12.228 11.047 1.00 93.31 101 GLU A CA 1
ATOM 765 C C . GLU A 1 101 ? -10.488 11.108 11.812 1.00 93.31 101 GLU A C 1
ATOM 767 O O . GLU A 1 101 ? -10.781 11.261 12.999 1.00 93.31 101 GLU A O 1
ATOM 772 N N . GLU A 1 102 ? -10.791 9.988 11.151 1.00 93.19 102 GLU A N 1
ATOM 773 C CA . GLU A 1 102 ? -11.447 8.810 11.725 1.00 93.19 102 GLU A CA 1
ATOM 774 C C . GLU A 1 102 ? -10.432 7.716 12.120 1.00 93.19 102 GLU A C 1
ATOM 776 O O . GLU A 1 102 ? -10.813 6.679 12.672 1.00 93.19 102 GLU A O 1
ATOM 781 N N . GLY A 1 103 ? -9.134 7.946 11.891 1.00 93.56 103 GLY A N 1
ATOM 782 C CA . GLY A 1 103 ? -8.062 6.995 12.172 1.00 93.56 103 GLY A CA 1
ATOM 783 C C . GLY A 1 103 ? -7.964 5.858 11.149 1.00 93.56 103 GLY A C 1
ATOM 784 O O . GLY A 1 103 ? -7.464 4.783 11.491 1.00 93.56 103 GLY A O 1
ATOM 785 N N . ASN A 1 104 ? -8.466 6.057 9.927 1.00 96.62 104 ASN A N 1
ATOM 786 C CA . ASN A 1 104 ? -8.289 5.144 8.799 1.00 96.62 104 ASN A CA 1
ATOM 787 C C . ASN A 1 104 ? -6.962 5.432 8.089 1.00 96.62 104 ASN A C 1
ATOM 789 O O . ASN A 1 104 ? -6.576 6.587 7.912 1.00 96.62 104 ASN A O 1
ATOM 793 N N . LEU A 1 105 ? -6.274 4.387 7.635 1.00 97.38 105 LEU A N 1
ATOM 794 C CA . LEU A 1 105 ? -4.957 4.508 7.011 1.00 97.38 105 LEU A CA 1
ATOM 795 C C . LEU A 1 105 ? -5.067 5.117 5.609 1.00 97.38 105 LEU A C 1
ATOM 797 O O . LEU A 1 105 ? -5.735 4.561 4.736 1.00 97.38 105 LEU A O 1
ATOM 801 N N . THR A 1 106 ? -4.377 6.231 5.367 1.00 97.69 106 THR A N 1
ATOM 802 C CA . THR A 1 106 ? -4.324 6.844 4.033 1.00 97.69 106 THR A CA 1
ATOM 803 C C . THR A 1 106 ? -3.301 6.133 3.147 1.00 97.69 106 THR A C 1
ATOM 805 O O . THR A 1 106 ? -2.437 5.389 3.617 1.00 97.69 106 THR A O 1
ATOM 808 N N . PHE A 1 107 ? -3.321 6.409 1.841 1.00 96.88 107 PHE A N 1
ATOM 809 C CA . PHE A 1 107 ? -2.255 5.926 0.958 1.00 96.88 107 PHE A CA 1
ATOM 810 C C . PHE A 1 107 ? -0.866 6.469 1.340 1.00 96.88 107 PHE A C 1
ATOM 812 O O . PHE A 1 107 ? 0.129 5.764 1.189 1.00 96.88 107 PHE A O 1
ATOM 819 N N . SER A 1 108 ? -0.786 7.693 1.878 1.00 96.00 108 SER A N 1
ATOM 820 C CA . SER A 1 108 ? 0.475 8.252 2.382 1.00 96.00 108 SER A CA 1
ATOM 821 C C . SER A 1 108 ? 1.007 7.427 3.554 1.00 96.00 108 SER A C 1
ATOM 823 O O . SER A 1 108 ? 2.175 7.039 3.552 1.00 96.00 108 SER A O 1
ATOM 825 N N . GLY A 1 109 ? 0.142 7.091 4.515 1.00 96.62 109 GLY A N 1
ATOM 826 C CA . GLY A 1 109 ? 0.508 6.257 5.659 1.00 96.62 109 GLY A CA 1
ATOM 827 C C . GLY A 1 109 ? 0.887 4.842 5.235 1.00 96.62 109 GLY A C 1
ATOM 828 O O . GLY A 1 109 ? 1.848 4.273 5.745 1.00 96.62 109 GLY A O 1
ATOM 829 N N . PHE A 1 110 ? 0.194 4.290 4.240 1.00 96.75 110 PHE A N 1
ATOM 830 C CA . PHE A 1 110 ? 0.516 2.986 3.667 1.00 96.75 110 PHE A CA 1
AT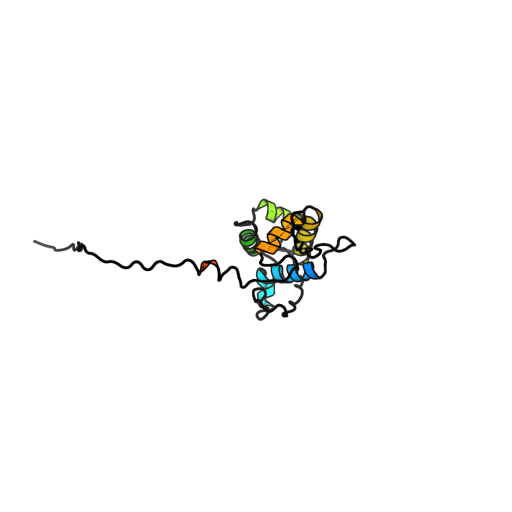OM 831 C C . PHE A 1 110 ? 1.905 2.956 3.010 1.00 96.75 110 PHE A C 1
ATOM 833 O O . PHE A 1 110 ? 2.671 2.014 3.218 1.00 96.75 110 PHE A O 1
ATOM 840 N N . CYS A 1 111 ? 2.269 4.006 2.267 1.00 95.81 111 CYS A N 1
ATOM 841 C CA . CYS A 1 111 ? 3.621 4.165 1.736 1.00 95.81 111 CYS A CA 1
ATOM 842 C C . CYS A 1 111 ? 4.667 4.289 2.853 1.00 95.81 111 CYS A C 1
ATOM 844 O O . CYS A 1 111 ? 5.711 3.649 2.766 1.00 95.81 111 CYS A O 1
ATOM 846 N N . GLN A 1 112 ? 4.382 5.052 3.915 1.00 95.56 112 GLN A N 1
ATOM 847 C CA . GLN A 1 112 ? 5.278 5.185 5.074 1.00 95.56 112 GLN A CA 1
ATOM 848 C C . GLN A 1 112 ? 5.515 3.843 5.780 1.00 95.56 112 GLN A C 1
ATOM 850 O O . GLN A 1 112 ? 6.654 3.518 6.107 1.00 95.56 112 GLN A O 1
ATOM 855 N N . MET A 1 113 ? 4.465 3.035 5.956 1.00 94.56 113 MET A N 1
ATOM 856 C CA . MET A 1 113 ? 4.560 1.691 6.534 1.00 94.56 113 MET A CA 1
ATOM 857 C C . MET A 1 113 ? 5.549 0.815 5.757 1.00 94.56 113 MET A C 1
ATOM 859 O O . MET A 1 113 ? 6.473 0.243 6.333 1.00 94.56 113 MET A O 1
ATOM 863 N N . TYR A 1 114 ? 5.379 0.743 4.434 1.00 95.00 114 TYR A N 1
ATOM 864 C CA . TYR A 1 114 ? 6.234 -0.074 3.575 1.00 95.00 114 TYR A CA 1
ATOM 865 C C . TYR A 1 114 ? 7.641 0.487 3.412 1.00 95.00 114 TYR A C 1
ATOM 867 O O . TYR A 1 114 ? 8.584 -0.289 3.264 1.00 95.00 114 TYR A O 1
ATOM 875 N N . HIS A 1 115 ? 7.798 1.809 3.448 1.00 94.56 115 HIS A N 1
ATOM 876 C CA . HIS A 1 115 ? 9.104 2.457 3.477 1.00 94.56 115 HIS A CA 1
ATOM 877 C C . HIS A 1 115 ? 9.887 2.025 4.721 1.00 94.56 115 HIS A C 1
ATOM 879 O O . HIS A 1 115 ? 10.957 1.434 4.583 1.00 94.56 115 HIS A O 1
ATOM 885 N N . LEU A 1 116 ? 9.295 2.177 5.913 1.00 93.44 116 LEU A N 1
ATOM 886 C CA . LEU A 1 116 ? 9.916 1.786 7.179 1.00 93.44 116 LEU A CA 1
ATOM 887 C C . LEU A 1 116 ? 10.240 0.287 7.220 1.00 93.44 116 LEU A C 1
ATOM 889 O O . LEU A 1 116 ? 11.340 -0.098 7.615 1.00 93.44 116 LEU A O 1
ATOM 893 N N . GLN A 1 117 ? 9.310 -0.570 6.792 1.00 91.38 117 GLN A N 1
ATOM 894 C CA . GLN A 1 117 ? 9.539 -2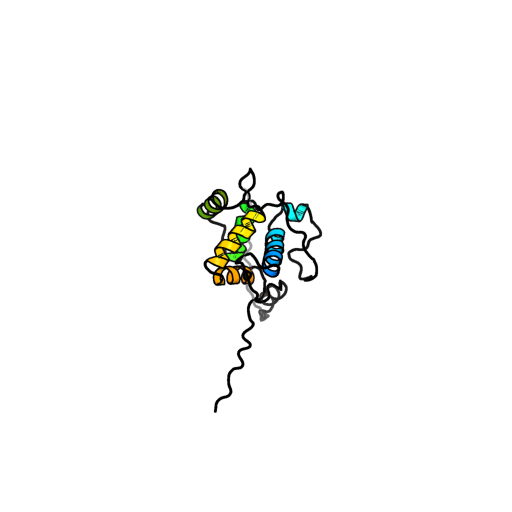.015 6.741 1.00 91.38 117 GLN A CA 1
ATOM 895 C C . GLN A 1 117 ? 10.676 -2.377 5.777 1.00 91.38 117 GLN A C 1
ATOM 897 O O . GLN A 1 117 ? 11.507 -3.217 6.110 1.00 91.38 117 GLN A O 1
ATOM 902 N N . SER A 1 118 ? 10.746 -1.732 4.609 1.00 92.19 118 SER A N 1
ATOM 903 C CA . SER A 1 118 ? 11.763 -2.032 3.592 1.00 92.19 118 SER A CA 1
ATOM 904 C C . SER A 1 118 ? 13.155 -1.540 3.978 1.00 92.19 118 SER A C 1
ATOM 906 O O . SER A 1 118 ? 14.133 -2.212 3.655 1.00 92.19 118 SER A O 1
ATOM 908 N N . ASP A 1 119 ? 13.238 -0.405 4.673 1.00 92.44 119 ASP A N 1
ATOM 909 C CA . ASP A 1 119 ? 14.487 0.121 5.228 1.00 92.44 119 ASP A CA 1
ATOM 910 C C . ASP A 1 119 ? 15.046 -0.798 6.331 1.00 92.44 119 ASP A C 1
ATOM 912 O O . ASP A 1 119 ? 16.242 -1.088 6.357 1.00 92.44 119 ASP A O 1
ATOM 916 N N . ASN A 1 120 ? 14.173 -1.337 7.193 1.00 91.94 120 ASN A N 1
ATOM 917 C CA . ASN A 1 120 ? 14.577 -2.238 8.277 1.00 91.94 120 ASN A CA 1
ATOM 918 C C . ASN A 1 120 ? 14.869 -3.670 7.797 1.00 91.94 120 ASN A C 1
ATOM 920 O O . ASN A 1 120 ? 15.912 -4.232 8.133 1.00 91.94 120 ASN A O 1
ATOM 924 N N . ASP A 1 121 ? 13.950 -4.280 7.043 1.00 92.06 121 ASP A N 1
ATOM 925 C CA . ASP A 1 121 ? 14.102 -5.633 6.504 1.00 92.06 121 ASP A CA 1
ATOM 926 C C . ASP A 1 121 ? 13.345 -5.813 5.177 1.00 92.06 121 ASP A C 1
ATOM 928 O O . ASP A 1 121 ? 12.206 -6.286 5.106 1.00 92.06 121 ASP A O 1
ATOM 932 N N . ALA A 1 122 ? 14.030 -5.494 4.078 1.00 92.44 122 ALA A N 1
ATOM 933 C CA . ALA A 1 122 ? 13.513 -5.668 2.725 1.00 92.44 122 ALA A CA 1
ATOM 934 C C . ALA A 1 122 ? 13.010 -7.095 2.421 1.00 92.44 122 ALA A C 1
ATOM 936 O O . ALA A 1 122 ? 12.157 -7.264 1.546 1.00 92.44 122 ALA A O 1
ATOM 937 N N . ASN A 1 123 ? 13.515 -8.141 3.093 1.00 91.75 123 ASN A N 1
ATOM 938 C CA . ASN A 1 123 ? 13.061 -9.506 2.815 1.00 91.75 123 ASN A CA 1
ATOM 939 C C . ASN A 1 123 ? 11.636 -9.751 3.307 1.00 91.75 123 ASN A C 1
ATOM 941 O O . ASN A 1 123 ? 10.912 -10.493 2.641 1.00 91.75 123 ASN A O 1
ATOM 945 N N . GLU A 1 124 ? 11.226 -9.133 4.416 1.00 90.31 124 GLU A N 1
ATOM 946 C CA . GLU A 1 124 ? 9.839 -9.207 4.880 1.00 90.31 124 GLU A CA 1
ATOM 947 C C . GLU A 1 124 ? 8.905 -8.535 3.870 1.00 90.31 124 GLU A C 1
ATOM 949 O O . GLU A 1 124 ? 7.927 -9.145 3.444 1.00 90.31 124 GLU A O 1
ATOM 954 N N . THR A 1 125 ? 9.271 -7.353 3.358 1.00 93.81 125 THR A N 1
ATOM 955 C CA . THR A 1 125 ? 8.511 -6.695 2.280 1.00 93.81 125 THR A CA 1
ATOM 956 C C . THR A 1 125 ? 8.358 -7.598 1.052 1.00 93.81 125 THR A C 1
ATOM 958 O O . THR A 1 125 ? 7.271 -7.721 0.485 1.00 93.81 125 THR A O 1
ATOM 961 N N . TRP A 1 126 ? 9.429 -8.282 0.643 1.00 94.19 126 TRP A N 1
ATOM 962 C CA . TRP A 1 126 ? 9.375 -9.213 -0.486 1.00 94.19 126 TRP A CA 1
ATOM 963 C C . TRP A 1 126 ? 8.478 -10.430 -0.235 1.00 94.19 126 TRP A C 1
ATOM 965 O O . TRP A 1 126 ? 7.858 -10.922 -1.181 1.00 94.19 126 TRP A O 1
ATOM 975 N N . LYS A 1 127 ? 8.373 -10.917 1.008 1.00 92.19 127 LYS A N 1
ATOM 976 C CA . LYS A 1 127 ? 7.428 -11.989 1.358 1.00 92.19 127 LYS A CA 1
ATOM 977 C C . LYS A 1 127 ? 5.987 -11.523 1.191 1.00 92.19 127 LYS A C 1
ATOM 979 O O . LYS A 1 127 ? 5.205 -12.239 0.564 1.00 92.19 127 LYS A O 1
ATOM 984 N N . ASP A 1 128 ? 5.659 -10.327 1.675 1.00 92.12 128 ASP A N 1
ATOM 985 C CA . ASP A 1 128 ? 4.320 -9.750 1.520 1.00 92.12 128 ASP A CA 1
ATOM 986 C C . ASP A 1 128 ? 3.965 -9.579 0.041 1.00 92.12 128 ASP A C 1
ATOM 988 O O . ASP A 1 128 ? 2.911 -10.028 -0.410 1.00 92.12 128 ASP A O 1
ATOM 992 N N . LEU A 1 129 ? 4.876 -8.999 -0.747 1.00 92.94 129 LEU A N 1
ATOM 993 C CA . LEU A 1 129 ? 4.709 -8.818 -2.191 1.00 92.94 129 LEU A CA 1
ATOM 994 C C . LEU A 1 129 ? 4.452 -10.145 -2.916 1.00 92.94 129 LEU A C 1
ATOM 996 O O . LEU A 1 129 ? 3.543 -10.227 -3.747 1.00 92.94 129 LEU A O 1
ATOM 1000 N N . ALA A 1 130 ? 5.194 -11.197 -2.569 1.00 91.81 130 ALA A N 1
ATOM 1001 C CA . ALA A 1 130 ? 4.991 -12.524 -3.140 1.00 91.81 130 ALA A CA 1
ATOM 1002 C C . ALA A 1 130 ? 3.599 -13.087 -2.802 1.00 91.81 130 ALA A C 1
ATOM 1004 O O . ALA A 1 130 ? 2.903 -13.575 -3.696 1.00 91.81 130 ALA A O 1
ATOM 1005 N N . GLN A 1 131 ? 3.145 -12.962 -1.548 1.00 90.25 131 GLN A N 1
ATOM 1006 C CA . GLN A 1 131 ? 1.794 -13.385 -1.149 1.00 90.25 131 GLN A CA 1
ATOM 1007 C C . GLN A 1 131 ? 0.693 -12.567 -1.837 1.00 90.25 131 GLN A C 1
ATOM 1009 O O . GLN A 1 131 ? -0.368 -13.087 -2.190 1.00 90.25 131 GLN A O 1
ATOM 1014 N N . LEU A 1 132 ? 0.963 -11.290 -2.105 1.00 90.19 132 LEU A N 1
ATOM 1015 C CA . LEU A 1 132 ? 0.058 -10.399 -2.823 1.00 90.19 132 LEU A CA 1
ATOM 1016 C C . LEU A 1 132 ? 0.053 -10.649 -4.339 1.00 90.19 132 LEU A C 1
ATOM 1018 O O . LEU A 1 132 ? -0.844 -10.144 -5.020 1.00 90.19 132 LEU A O 1
ATOM 1022 N N . GLY A 1 133 ? 0.963 -11.485 -4.852 1.00 89.81 133 GLY A N 1
ATOM 1023 C CA . GLY A 1 133 ? 0.999 -11.961 -6.235 1.00 89.81 133 GLY A CA 1
ATOM 1024 C C . GLY A 1 133 ? 1.967 -11.209 -7.149 1.00 89.81 133 GLY A C 1
ATOM 1025 O O . GLY A 1 133 ? 1.751 -11.196 -8.364 1.00 89.81 133 GLY A O 1
ATOM 1026 N N . PHE A 1 134 ? 2.987 -10.562 -6.588 1.00 90.62 134 PHE A N 1
ATOM 1027 C CA . PHE A 1 134 ? 4.062 -9.912 -7.334 1.00 90.62 134 PHE A CA 1
ATOM 1028 C C . PHE A 1 134 ? 5.267 -10.844 -7.495 1.00 90.62 134 PHE A C 1
ATOM 1030 O O . PHE A 1 134 ? 5.564 -11.649 -6.614 1.00 90.62 134 PHE A O 1
ATOM 1037 N N . ASP A 1 135 ? 5.953 -10.737 -8.631 1.00 90.56 135 ASP A N 1
ATOM 1038 C CA . ASP A 1 135 ? 7.241 -11.396 -8.856 1.00 90.56 135 ASP A CA 1
ATOM 1039 C C . ASP A 1 135 ? 8.429 -10.516 -8.424 1.00 90.56 135 ASP A C 1
ATOM 1041 O O . ASP A 1 135 ? 8.255 -9.362 -8.029 1.00 90.56 135 ASP A O 1
ATOM 1045 N N . ASP A 1 136 ? 9.652 -11.049 -8.538 1.00 91.81 136 ASP A N 1
ATOM 1046 C CA . ASP A 1 136 ? 10.903 -10.350 -8.200 1.00 91.81 136 ASP A CA 1
ATOM 1047 C C . ASP A 1 136 ? 11.127 -9.052 -9.014 1.00 91.81 136 ASP A C 1
ATOM 1049 O O . ASP A 1 136 ? 12.027 -8.279 -8.701 1.00 91.81 136 ASP A O 1
ATOM 1053 N N . SER A 1 137 ? 10.338 -8.791 -10.063 1.00 90.06 137 SER A N 1
ATOM 1054 C CA . SER A 1 137 ? 10.381 -7.574 -10.888 1.00 90.06 137 SER A CA 1
ATOM 1055 C C . SER A 1 137 ? 9.204 -6.624 -10.613 1.00 90.06 137 SER A C 1
ATOM 1057 O O . SER A 1 137 ? 8.889 -5.779 -11.452 1.00 90.06 137 SER A O 1
ATOM 1059 N N . LEU A 1 138 ? 8.517 -6.783 -9.472 1.00 90.44 138 LEU A N 1
ATOM 1060 C CA . LEU A 1 138 ? 7.328 -6.007 -9.085 1.00 90.44 138 LEU A CA 1
ATOM 1061 C C . LEU A 1 138 ? 6.188 -6.081 -10.114 1.00 90.44 138 LEU A C 1
ATOM 1063 O O . LEU A 1 138 ? 5.294 -5.232 -10.151 1.00 90.44 138 LEU A O 1
ATOM 1067 N N . GLN A 1 139 ? 6.168 -7.131 -10.939 1.00 88.50 139 GLN A N 1
ATOM 1068 C CA . GLN A 1 139 ? 5.081 -7.371 -11.873 1.00 88.50 139 GLN A CA 1
ATOM 1069 C C . GLN A 1 139 ? 4.010 -8.219 -11.195 1.00 88.50 139 GLN A C 1
ATOM 1071 O O . GLN A 1 139 ? 4.281 -9.279 -10.637 1.00 88.50 139 GLN A O 1
ATOM 1076 N N . TYR A 1 140 ? 2.759 -7.773 -11.281 1.00 86.75 140 TYR A N 1
ATOM 1077 C CA . TYR A 1 140 ? 1.621 -8.531 -10.773 1.00 86.75 140 TYR A CA 1
ATOM 1078 C C . TYR A 1 140 ? 1.300 -9.711 -11.703 1.00 86.75 140 TYR A C 1
ATOM 1080 O O . TYR A 1 140 ? 1.026 -9.515 -12.890 1.00 86.75 140 TYR A O 1
ATOM 1088 N N . LYS A 1 141 ? 1.311 -10.936 -11.168 1.00 83.06 141 LYS A N 1
ATOM 1089 C CA . LYS A 1 141 ? 1.157 -12.194 -11.924 1.00 83.06 141 LYS A CA 1
ATOM 1090 C C . LYS A 1 141 ? -0.078 -13.003 -11.543 1.00 83.06 141 LYS A C 1
ATOM 1092 O O . LYS A 1 141 ? -0.126 -14.192 -11.834 1.00 83.06 141 LYS A O 1
ATOM 1097 N N . HIS A 1 142 ? -1.081 -12.420 -10.889 1.00 65.06 142 HIS A N 1
ATOM 1098 C CA . HIS A 1 142 ? -2.222 -13.197 -10.392 1.00 65.06 142 HIS A CA 1
ATOM 1099 C C . HIS A 1 142 ? -3.052 -13.819 -11.535 1.00 65.06 142 HIS A C 1
ATOM 1101 O O . HIS A 1 142 ? -3.969 -13.200 -12.078 1.00 65.06 142 HIS A O 1
ATOM 1107 N N . GLN A 1 143 ? -2.664 -15.042 -11.912 1.00 48.03 143 GLN A N 1
ATOM 1108 C CA . GLN A 1 143 ? -3.386 -16.031 -12.711 1.00 48.03 143 GLN A CA 1
ATOM 1109 C C . GLN A 1 143 ? -2.860 -17.477 -12.524 1.00 48.03 143 GLN A C 1
ATOM 1111 O O . GLN A 1 143 ? -3.603 -18.398 -12.845 1.00 48.03 143 GLN A O 1
ATOM 1116 N N . ASP A 1 144 ? -1.684 -17.725 -11.928 1.00 46.09 144 ASP A N 1
ATOM 1117 C CA . ASP A 1 144 ? -1.157 -19.104 -11.795 1.00 46.09 144 ASP A CA 1
ATOM 1118 C C . ASP A 1 144 ? -1.516 -19.840 -10.483 1.00 46.09 144 ASP A C 1
ATOM 1120 O O . ASP A 1 144 ? -1.561 -21.070 -10.457 1.00 46.09 144 ASP A O 1
ATOM 1124 N N . ALA A 1 145 ? -1.843 -19.136 -9.392 1.00 42.75 145 ALA A N 1
ATOM 1125 C CA . ALA A 1 145 ? -2.080 -19.788 -8.092 1.00 42.75 145 ALA A CA 1
ATOM 1126 C C . ALA A 1 145 ? -3.470 -20.447 -7.961 1.00 42.75 145 ALA A C 1
ATOM 1128 O O . ALA A 1 145 ? -3.607 -21.471 -7.300 1.00 42.75 145 ALA A O 1
ATOM 1129 N N . GLN A 1 146 ? -4.504 -19.922 -8.631 1.00 37.41 146 GLN A N 1
ATOM 1130 C CA . GLN A 1 146 ? -5.860 -20.495 -8.563 1.00 37.41 146 GLN A CA 1
ATOM 1131 C C . GLN A 1 146 ? -6.122 -21.623 -9.581 1.00 37.41 146 GLN A C 1
ATOM 1133 O O . GLN A 1 146 ? -7.125 -22.323 -9.453 1.00 37.41 146 GLN A O 1
ATOM 1138 N N . GLN A 1 147 ? -5.235 -21.856 -10.560 1.00 39.09 147 GLN A N 1
ATOM 1139 C CA . GLN A 1 147 ? -5.341 -23.013 -11.467 1.00 39.09 147 GLN A CA 1
ATOM 1140 C C . GLN A 1 147 ? -4.523 -24.234 -11.015 1.00 39.09 147 GLN A C 1
ATOM 1142 O O . GLN A 1 147 ? -4.890 -25.355 -11.365 1.00 39.09 147 GLN A O 1
ATOM 1147 N N . ALA A 1 148 ? -3.487 -24.066 -10.185 1.00 40.28 148 ALA A N 1
ATOM 1148 C CA . ALA A 1 148 ? -2.661 -25.185 -9.720 1.00 40.28 148 ALA A CA 1
ATOM 1149 C C . ALA A 1 148 ? -3.345 -26.074 -8.655 1.00 40.28 148 ALA A C 1
ATOM 1151 O O . ALA A 1 148 ? -3.081 -27.273 -8.606 1.00 40.28 148 ALA A O 1
ATOM 1152 N N . GLU A 1 149 ? -4.283 -25.543 -7.861 1.00 41.03 149 GLU A N 1
ATOM 1153 C CA . GLU A 1 149 ? -5.039 -26.335 -6.867 1.00 41.03 149 GLU A CA 1
ATOM 1154 C C . GLU A 1 149 ? -6.305 -27.016 -7.425 1.00 41.03 149 GLU A C 1
ATOM 1156 O O . GLU A 1 149 ? -6.949 -27.803 -6.734 1.00 41.03 149 GLU A O 1
ATOM 1161 N N . SER A 1 150 ? -6.644 -26.794 -8.701 1.00 35.94 150 SER A N 1
ATOM 1162 C CA . SER A 1 150 ? -7.733 -27.523 -9.383 1.00 35.94 150 SER A CA 1
ATOM 1163 C C . SER A 1 150 ? -7.252 -28.758 -10.161 1.00 35.94 150 SER A C 1
ATOM 1165 O O . SER A 1 150 ? -8.062 -29.444 -10.782 1.00 35.94 150 SER A O 1
ATOM 1167 N N . ALA A 1 151 ? -5.953 -29.073 -10.114 1.00 39.47 151 ALA A N 1
ATOM 1168 C CA . ALA A 1 151 ? -5.345 -30.222 -10.786 1.00 39.47 151 ALA A CA 1
ATOM 1169 C C . ALA A 1 151 ? -4.881 -31.311 -9.798 1.00 39.47 151 ALA A C 1
ATOM 1171 O O . ALA A 1 151 ? -3.837 -31.930 -9.982 1.00 39.47 151 ALA A O 1
ATOM 1172 N N . ALA A 1 152 ? -5.661 -31.584 -8.749 1.00 39.59 152 ALA A N 1
ATOM 1173 C CA . ALA A 1 152 ? -5.585 -32.884 -8.088 1.00 39.59 152 ALA A CA 1
ATOM 1174 C C . ALA A 1 152 ? -6.401 -33.888 -8.928 1.00 39.59 152 ALA A C 1
ATOM 1176 O O . ALA A 1 152 ? -7.598 -33.656 -9.129 1.00 39.59 152 ALA A O 1
ATOM 1177 N N . PRO A 1 153 ? -5.817 -34.990 -9.438 1.00 41.38 153 PRO A N 1
ATOM 1178 C CA . PRO A 1 153 ? -6.599 -36.025 -10.094 1.00 41.38 153 PRO A CA 1
ATOM 1179 C C . PRO A 1 153 ? -7.542 -36.634 -9.054 1.00 41.38 153 PRO A C 1
ATOM 1181 O O . PRO A 1 153 ? -7.122 -37.350 -8.145 1.00 41.38 153 PRO A O 1
ATOM 1184 N N . ARG A 1 154 ? -8.835 -36.324 -9.172 1.00 45.28 154 ARG A N 1
ATOM 1185 C CA . ARG A 1 154 ? -9.883 -37.127 -8.552 1.00 45.28 154 ARG A CA 1
ATOM 1186 C C . ARG A 1 154 ? -9.890 -38.453 -9.293 1.00 45.28 154 ARG A C 1
ATOM 1188 O O . ARG A 1 154 ? -10.428 -38.552 -10.390 1.00 45.28 154 ARG A O 1
ATOM 1195 N N . ASP A 1 155 ? -9.224 -39.434 -8.704 1.00 40.47 155 ASP A N 1
ATOM 1196 C CA . ASP A 1 155 ? -9.349 -40.832 -9.084 1.00 40.47 155 ASP A CA 1
ATOM 1197 C C . ASP A 1 155 ? -10.819 -41.240 -8.873 1.00 40.47 155 ASP A C 1
ATOM 1199 O O . ASP A 1 155 ? -11.271 -41.508 -7.758 1.00 40.47 155 ASP A O 1
ATOM 1203 N N . GLU A 1 156 ? -11.610 -41.167 -9.947 1.00 45.91 156 GLU A N 1
ATOM 1204 C CA . GLU A 1 156 ? -12.954 -41.736 -10.028 1.00 45.91 156 GLU A CA 1
ATOM 1205 C C . GLU A 1 156 ? -12.849 -43.266 -10.069 1.00 45.91 156 GLU A C 1
ATOM 1207 O O . GLU A 1 156 ? -12.975 -43.909 -11.109 1.00 45.91 156 GLU A O 1
ATOM 1212 N N . GLY A 1 157 ? -12.643 -43.861 -8.898 1.00 37.12 157 GLY A N 1
ATOM 1213 C CA . GLY A 1 157 ? -12.869 -45.277 -8.645 1.00 37.12 157 GLY A CA 1
ATOM 1214 C C . GLY A 1 157 ? -14.302 -45.522 -8.184 1.00 37.12 157 GLY A C 1
ATOM 1215 O O . GLY A 1 157 ? -14.553 -45.762 -7.005 1.00 37.12 157 GLY A O 1
ATOM 1216 N N . ALA A 1 158 ? -15.263 -45.464 -9.106 1.00 45.00 158 ALA A N 1
ATOM 1217 C CA . ALA A 1 158 ? -16.585 -46.032 -8.882 1.00 45.00 158 ALA A CA 1
ATOM 1218 C C . ALA A 1 158 ? -16.468 -47.556 -8.718 1.00 45.00 158 ALA A C 1
ATOM 1220 O O . ALA A 1 158 ? -15.969 -48.215 -9.624 1.00 45.00 158 ALA A O 1
ATOM 1221 N N . LEU A 1 159 ? -16.983 -48.123 -7.620 1.00 42.09 159 LEU A N 1
ATOM 1222 C CA . LEU A 1 159 ? -17.545 -49.480 -7.592 1.00 42.09 159 LEU A CA 1
ATOM 1223 C C . LEU A 1 159 ? -18.483 -49.669 -6.387 1.00 42.09 159 LEU A C 1
ATOM 1225 O O . LEU A 1 159 ? -18.119 -49.549 -5.222 1.00 42.09 159 LEU A O 1
ATOM 1229 N N . ALA A 1 160 ? -19.730 -49.943 -6.754 1.00 42.75 160 ALA A N 1
ATOM 1230 C CA . ALA A 1 160 ? -20.907 -50.233 -5.955 1.00 42.75 160 ALA A CA 1
ATOM 1231 C C . ALA A 1 160 ? -20.736 -51.321 -4.877 1.00 42.75 160 ALA A C 1
ATOM 1233 O O . ALA A 1 160 ? -20.094 -52.336 -5.128 1.00 42.75 160 ALA A O 1
ATOM 1234 N N . SER A 1 161 ? -21.474 -51.205 -3.764 1.00 39.75 161 SER A N 1
ATOM 1235 C CA . SER A 1 161 ? -22.613 -52.102 -3.476 1.00 39.75 161 SER A CA 1
ATOM 1236 C C . SER A 1 161 ? -23.294 -51.812 -2.131 1.00 39.75 161 SER A C 1
ATOM 1238 O O . SER A 1 161 ? -22.640 -51.710 -1.102 1.00 39.75 161 SER A O 1
ATOM 1240 N N . SER A 1 162 ? -24.628 -51.757 -2.188 1.00 43.91 162 SER A N 1
ATOM 1241 C CA . SER A 1 162 ? -25.626 -52.223 -1.210 1.00 43.91 162 SER A CA 1
ATOM 1242 C C . SER A 1 162 ? -25.360 -52.121 0.299 1.00 43.91 162 SER A C 1
ATOM 1244 O O . SER A 1 162 ? -24.551 -52.866 0.842 1.00 43.91 162 SER A O 1
ATOM 1246 N N . SER A 1 163 ? -26.252 -51.421 1.017 1.00 47.66 163 SER A N 1
ATOM 1247 C CA . SER A 1 163 ? -27.323 -52.077 1.804 1.00 47.66 163 SER A CA 1
ATOM 1248 C C . SER A 1 163 ? -28.320 -51.073 2.413 1.00 47.66 163 SER A C 1
ATOM 1250 O O . SER A 1 163 ? -27.981 -50.231 3.233 1.00 47.66 163 SER A O 1
ATOM 1252 N N . GLN A 1 164 ? -29.560 -51.195 1.937 1.00 44.09 164 GLN A N 1
ATOM 1253 C CA . GLN A 1 164 ? -30.867 -51.025 2.593 1.00 44.09 164 GLN A CA 1
ATOM 1254 C C . GLN A 1 164 ? -31.000 -50.251 3.925 1.00 44.09 164 GLN A C 1
ATOM 1256 O O . GLN A 1 164 ? -30.649 -50.726 4.995 1.00 44.09 164 GLN A O 1
ATOM 1261 N N . ALA A 1 165 ? -31.722 -49.131 3.816 1.00 45.00 165 ALA A N 1
ATOM 1262 C CA . ALA A 1 165 ? -33.032 -48.861 4.429 1.00 45.00 165 ALA A CA 1
ATOM 1263 C C . ALA A 1 165 ? -33.295 -49.251 5.900 1.00 45.00 165 ALA A C 1
ATOM 1265 O O . ALA A 1 165 ? -33.629 -50.393 6.200 1.00 45.00 165 ALA A O 1
ATOM 1266 N N . TYR A 1 166 ? -33.461 -48.223 6.737 1.00 44.00 166 TYR A N 1
ATOM 1267 C CA . TYR A 1 166 ? -34.507 -48.188 7.767 1.00 44.00 166 TYR A CA 1
ATOM 1268 C C . TYR A 1 166 ? -35.139 -46.794 7.748 1.00 44.00 166 TYR A C 1
ATOM 1270 O O . TYR A 1 166 ? -34.516 -45.800 8.116 1.00 44.00 166 TYR A O 1
ATOM 1278 N N . LYS A 1 167 ? -36.377 -46.720 7.247 1.00 51.97 167 LYS A N 1
ATOM 1279 C CA . LYS A 1 167 ? -37.238 -45.549 7.393 1.00 51.97 167 LYS A CA 1
ATOM 1280 C C . LYS A 1 167 ? -37.884 -45.598 8.770 1.00 51.97 167 LYS A C 1
ATOM 1282 O O . LYS A 1 167 ? -38.526 -46.578 9.131 1.00 51.97 167 LYS A O 1
ATOM 1287 N N . GLN A 1 168 ? -37.719 -44.501 9.485 1.00 44.72 168 GLN A N 1
ATOM 1288 C CA . GLN A 1 168 ? -38.503 -44.099 10.634 1.00 44.72 168 GLN A CA 1
ATOM 1289 C C . GLN A 1 168 ? -39.907 -43.706 10.150 1.00 44.72 168 GLN A C 1
ATOM 1291 O O . GLN A 1 168 ? -40.048 -42.836 9.293 1.00 44.72 168 GLN A O 1
ATOM 1296 N N . SER A 1 169 ? -40.942 -44.342 10.688 1.00 55.47 169 SER A N 1
ATOM 1297 C CA . SER A 1 169 ? -42.314 -43.836 10.639 1.00 55.47 169 SER A CA 1
ATOM 1298 C C . SER A 1 169 ? -42.934 -44.052 12.009 1.00 55.47 169 SER A C 1
ATOM 1300 O O . SER A 1 169 ? -43.173 -45.188 12.419 1.00 55.47 169 SER A O 1
ATOM 1302 N N . GLY A 1 170 ? -43.123 -42.946 12.719 1.00 44.12 170 GLY A N 1
ATOM 1303 C CA . GLY A 1 170 ? -44.034 -42.880 13.845 1.00 44.12 170 GLY A CA 1
ATOM 1304 C C . GLY A 1 170 ? -45.489 -42.794 13.381 1.00 44.12 170 GLY A C 1
ATOM 1305 O O . GLY A 1 170 ? -45.772 -42.553 12.208 1.00 44.12 170 GLY A O 1
ATOM 1306 N N . GLU A 1 171 ? -46.358 -42.920 14.382 1.00 47.38 171 GLU A N 1
ATOM 1307 C CA . GLU A 1 171 ? -47.738 -42.424 14.452 1.00 47.38 171 GLU A CA 1
ATOM 1308 C C . GLU A 1 171 ? -48.890 -43.305 13.926 1.00 47.38 171 GLU A C 1
ATOM 1310 O O . GLU A 1 171 ? -49.155 -43.412 12.731 1.00 47.38 171 GLU A O 1
ATOM 1315 N N . LYS A 1 172 ? -49.610 -43.893 14.894 1.00 54.56 172 LYS A N 1
ATOM 1316 C CA . LYS A 1 172 ? -51.078 -43.902 15.108 1.00 54.56 172 LYS A CA 1
ATOM 1317 C C . LYS A 1 172 ? -51.297 -44.520 16.505 1.00 54.56 172 LYS A C 1
ATOM 1319 O O . LYS A 1 172 ? -50.676 -45.535 16.793 1.00 54.56 172 LYS A O 1
ATOM 1324 N N . GLY A 1 173 ? -52.025 -43.950 17.462 1.00 51.88 173 GLY A N 1
ATOM 1325 C CA . GLY A 1 173 ? -53.248 -43.156 17.358 1.00 51.88 173 GLY A CA 1
ATOM 1326 C C . GLY A 1 173 ? -54.440 -44.065 17.685 1.00 51.88 173 GLY A C 1
ATOM 1327 O O . GLY A 1 173 ? -54.799 -44.865 16.828 1.00 51.88 173 GLY A O 1
ATOM 1328 N N . ASP A 1 174 ? -54.959 -43.916 18.910 1.00 52.22 174 ASP A N 1
ATOM 1329 C CA . ASP A 1 174 ? -56.313 -44.227 19.415 1.00 52.22 174 ASP A CA 1
ATOM 1330 C C . ASP A 1 174 ? -56.866 -45.668 19.321 1.00 52.22 174 ASP A C 1
ATOM 1332 O O . ASP A 1 174 ? -57.194 -46.150 18.239 1.00 52.22 174 ASP A O 1
ATOM 1336 N N . GLU A 1 175 ? -57.029 -46.337 20.476 1.00 48.28 175 GLU A N 1
ATOM 1337 C CA . GLU A 1 175 ? -58.323 -46.541 21.181 1.00 48.28 175 GLU A CA 1
ATOM 1338 C C . GLU A 1 175 ? -58.098 -47.107 22.601 1.00 48.28 175 GLU A C 1
ATOM 1340 O O . GLU A 1 175 ? -57.163 -47.926 22.777 1.00 48.28 175 GLU A O 1
#

Mean predicted aligned error: 12.65 Å

Radius of gyration: 24.83 Å; Cα contacts (8 Å, |Δi|>4): 173; chains: 1; bounding box: 94×64×40 Å